Protein AF-A0A6J4TKC5-F1 (afdb_monomer_lite)

Sequence (103 aa):
MGYARVDQVDDRGQFAVRGGLLDLYPATEDRAVRVDLFDDEIESLRWFSTFTQRSLGEAESIEVSPAAELAAEYRELAEIAALEDAENRPDIAELLPVGDFRE

Structure (mmCIF, N/CA/C/O backbone):
data_AF-A0A6J4TKC5-F1
#
_entry.id   AF-A0A6J4TKC5-F1
#
loop_
_atom_site.group_PDB
_atom_site.id
_atom_site.type_symbol
_atom_site.label_atom_id
_atom_site.label_alt_id
_atom_site.label_comp_id
_atom_site.label_asym_id
_atom_site.label_entity_id
_atom_site.label_seq_id
_atom_site.pdbx_PDB_ins_code
_atom_site.Cartn_x
_atom_site.Cartn_y
_atom_site.Cartn_z
_atom_site.occupancy
_atom_site.B_iso_or_equiv
_atom_site.auth_seq_id
_atom_site.auth_comp_id
_atom_site.auth_asym_id
_atom_site.auth_atom_id
_atom_site.pdbx_PDB_model_num
ATOM 1 N N . MET A 1 1 ? 3.544 -2.915 -13.675 1.00 71.75 1 MET A N 1
ATOM 2 C CA . MET A 1 1 ? 4.157 -2.892 -12.320 1.00 71.75 1 MET A CA 1
ATOM 3 C C . MET A 1 1 ? 4.479 -4.267 -11.736 1.00 71.75 1 MET A C 1
ATOM 5 O O . MET A 1 1 ? 5.186 -4.305 -10.740 1.00 71.75 1 MET A O 1
ATOM 9 N N . GLY A 1 2 ? 3.993 -5.385 -12.297 1.00 84.88 2 GLY A N 1
ATOM 10 C CA . GLY A 1 2 ? 4.346 -6.729 -11.806 1.00 84.88 2 GLY A CA 1
ATOM 11 C C . GLY A 1 2 ? 3.625 -7.172 -10.531 1.00 84.88 2 GLY A C 1
ATOM 12 O O . GLY A 1 2 ? 3.889 -8.266 -10.048 1.00 84.88 2 GLY A O 1
ATOM 13 N N . TYR A 1 3 ? 2.724 -6.344 -9.997 1.00 90.88 3 TYR A N 1
ATOM 14 C CA . TYR A 1 3 ? 1.906 -6.708 -8.848 1.00 90.88 3 TYR A CA 1
ATOM 15 C C . TYR A 1 3 ? 0.740 -7.603 -9.269 1.00 90.88 3 TYR A C 1
ATOM 17 O O . TYR A 1 3 ? 0.105 -7.360 -10.296 1.00 90.88 3 TYR A O 1
ATOM 25 N N . ALA A 1 4 ? 0.435 -8.603 -8.449 1.00 92.69 4 ALA A N 1
ATOM 26 C CA . ALA A 1 4 ? -0.700 -9.490 -8.645 1.00 92.69 4 ALA A CA 1
ATOM 27 C C . ALA A 1 4 ? -1.946 -8.941 -7.941 1.00 92.69 4 ALA A C 1
ATOM 29 O O . ALA A 1 4 ? -1.932 -8.704 -6.731 1.00 92.69 4 ALA A O 1
ATOM 30 N N . ARG A 1 5 ? -3.040 -8.778 -8.693 1.00 94.75 5 ARG A N 1
ATOM 31 C CA . ARG A 1 5 ? -4.353 -8.491 -8.113 1.00 94.75 5 ARG A CA 1
ATOM 32 C C . ARG A 1 5 ? -4.908 -9.767 -7.494 1.00 94.75 5 ARG A C 1
ATOM 34 O O . ARG A 1 5 ? -5.028 -10.781 -8.178 1.00 94.75 5 ARG A O 1
ATOM 41 N N . VAL A 1 6 ? -5.258 -9.710 -6.219 1.00 96.38 6 VAL A N 1
ATOM 42 C CA . VAL A 1 6 ? -5.799 -10.839 -5.458 1.00 96.38 6 VAL A CA 1
ATOM 43 C C . VAL A 1 6 ? -7.047 -10.416 -4.697 1.00 96.38 6 VAL A C 1
ATOM 45 O O . VAL A 1 6 ? -7.304 -9.228 -4.497 1.00 96.38 6 VAL A O 1
ATOM 48 N N . ASP A 1 7 ? -7.822 -11.394 -4.235 1.00 95.88 7 ASP A N 1
ATOM 49 C CA . ASP A 1 7 ? -8.984 -11.107 -3.397 1.00 95.88 7 ASP A CA 1
ATOM 50 C C . ASP A 1 7 ? -8.571 -10.618 -2.011 1.00 95.88 7 ASP A C 1
ATOM 52 O O . ASP A 1 7 ? -9.248 -9.762 -1.448 1.00 95.88 7 ASP A O 1
ATOM 56 N N . GLN A 1 8 ? -7.479 -11.153 -1.454 1.00 97.25 8 GLN A N 1
ATOM 57 C CA . GLN A 1 8 ? -6.921 -10.814 -0.147 1.00 97.25 8 GLN A CA 1
ATOM 58 C C . GLN A 1 8 ? -5.398 -10.883 -0.206 1.00 97.25 8 GLN A C 1
ATOM 60 O O . GLN A 1 8 ? -4.856 -11.890 -0.639 1.00 97.25 8 GLN A O 1
ATOM 65 N N . VAL A 1 9 ? -4.732 -9.836 0.275 1.00 98.25 9 VAL A N 1
ATOM 66 C CA . VAL A 1 9 ? -3.270 -9.774 0.324 1.00 98.25 9 VAL A CA 1
ATOM 67 C C . VAL A 1 9 ? -2.739 -10.660 1.448 1.00 98.25 9 VAL A C 1
ATOM 69 O O . VAL A 1 9 ? -3.079 -10.461 2.624 1.00 98.25 9 VAL A O 1
ATOM 72 N N . ASP A 1 10 ? -1.894 -11.616 1.079 1.00 97.12 10 ASP A N 1
ATOM 73 C CA . ASP A 1 10 ? -1.181 -12.518 1.978 1.00 97.12 10 ASP A CA 1
ATOM 74 C C . ASP A 1 10 ? 0.349 -12.459 1.817 1.00 97.12 10 ASP A C 1
ATOM 76 O O . ASP A 1 10 ? 1.053 -12.692 2.805 1.00 97.12 10 ASP A O 1
ATOM 80 N N . ASP A 1 11 ? 0.858 -12.045 0.651 1.00 96.00 11 ASP A N 1
ATOM 81 C CA . ASP A 1 11 ? 2.296 -11.989 0.342 1.00 96.00 11 ASP A CA 1
ATOM 82 C C . ASP A 1 11 ? 2.721 -10.708 -0.408 1.00 96.00 11 ASP A C 1
ATOM 84 O O . ASP A 1 11 ? 1.892 -9.937 -0.896 1.00 96.00 11 ASP A O 1
ATOM 88 N N . ARG A 1 12 ? 4.033 -10.461 -0.477 1.00 96.00 12 ARG A N 1
ATOM 89 C CA . ARG A 1 12 ? 4.654 -9.328 -1.179 1.00 96.00 12 ARG A CA 1
ATOM 90 C C . ARG A 1 12 ? 4.344 -9.354 -2.671 1.00 96.00 12 ARG A C 1
ATOM 92 O O . ARG A 1 12 ? 4.200 -10.409 -3.282 1.00 96.00 12 ARG A O 1
ATOM 99 N N . GLY A 1 13 ? 4.300 -8.172 -3.281 1.00 94.81 13 GLY A N 1
ATOM 100 C CA . GLY A 1 13 ? 3.981 -8.028 -4.701 1.00 94.81 13 GLY A CA 1
ATOM 101 C C . GLY A 1 13 ? 2.498 -8.245 -5.008 1.00 94.81 13 GLY A C 1
ATOM 102 O O . GLY A 1 13 ? 2.135 -8.395 -6.170 1.00 94.81 13 GLY A O 1
ATOM 103 N N . GLN A 1 14 ? 1.629 -8.252 -3.998 1.00 96.38 14 GLN A N 1
ATOM 104 C CA . GLN A 1 14 ? 0.189 -8.387 -4.175 1.00 96.38 14 GLN A CA 1
ATOM 105 C C . GLN A 1 14 ? -0.550 -7.106 -3.808 1.00 96.38 14 GLN A C 1
ATOM 107 O O . GLN A 1 14 ? -0.109 -6.330 -2.955 1.00 96.38 14 GLN A O 1
ATOM 112 N N . PHE A 1 15 ? -1.721 -6.928 -4.412 1.00 97.31 15 PHE A N 1
ATOM 113 C CA . PHE A 1 15 ? -2.675 -5.902 -4.021 1.00 97.31 15 PHE A CA 1
ATOM 114 C C . PHE A 1 15 ? -4.119 -6.397 -4.135 1.00 97.31 15 PHE A C 1
ATOM 116 O O . PHE A 1 15 ? -4.430 -7.270 -4.945 1.00 97.31 15 PHE A O 1
ATOM 123 N N . ALA A 1 16 ? -5.014 -5.813 -3.345 1.00 96.94 16 ALA A N 1
ATOM 124 C CA . ALA A 1 16 ? -6.449 -6.063 -3.396 1.00 96.94 16 ALA A CA 1
ATOM 125 C C . ALA A 1 16 ? -7.213 -4.738 -3.326 1.00 96.94 16 ALA A C 1
ATOM 127 O O . ALA A 1 16 ? -6.869 -3.861 -2.540 1.00 96.94 16 ALA A O 1
ATOM 128 N N . VAL A 1 17 ? -8.278 -4.607 -4.121 1.00 95.75 17 VAL A N 1
ATOM 129 C CA . VAL A 1 17 ? -9.145 -3.416 -4.138 1.00 95.75 17 VAL A CA 1
ATOM 130 C C . VAL A 1 17 ? -10.558 -3.818 -3.746 1.00 95.75 17 VAL A C 1
ATOM 132 O O . VAL A 1 17 ? -11.133 -4.728 -4.347 1.00 95.75 17 VAL A O 1
ATOM 135 N N . ARG A 1 18 ? -11.123 -3.147 -2.740 1.00 93.38 18 ARG A N 1
ATOM 136 C CA . ARG A 1 18 ? -12.450 -3.439 -2.183 1.00 93.38 18 ARG A CA 1
ATOM 137 C C . ARG A 1 18 ? -13.173 -2.136 -1.837 1.00 93.38 18 ARG A C 1
ATOM 139 O O . ARG A 1 18 ? -13.020 -1.602 -0.740 1.00 93.38 18 ARG A O 1
ATOM 146 N N . GLY A 1 19 ? -13.985 -1.634 -2.767 1.00 93.00 19 GLY A N 1
ATOM 147 C 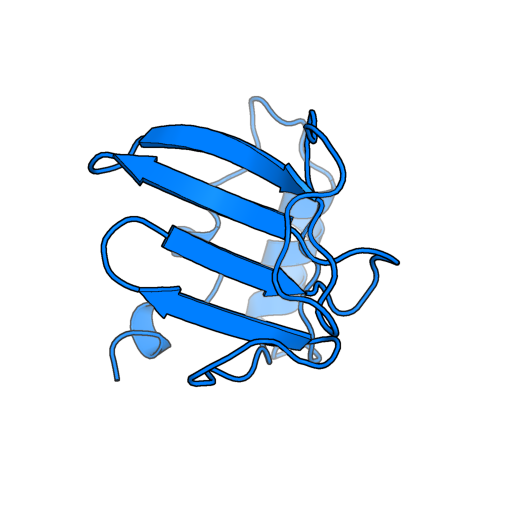CA . GLY A 1 19 ? -14.596 -0.308 -2.622 1.00 93.00 19 GLY A CA 1
ATOM 148 C C . GLY A 1 19 ? -13.511 0.770 -2.578 1.00 93.00 19 GLY A C 1
ATOM 149 O O . GLY A 1 19 ? -12.661 0.789 -3.460 1.00 93.00 19 GLY A O 1
ATOM 150 N N . GLY A 1 20 ? -13.523 1.612 -1.541 1.00 94.62 20 GLY A N 1
ATOM 151 C CA . GLY A 1 20 ? -12.482 2.620 -1.295 1.00 94.62 20 GLY A CA 1
ATOM 152 C C . GLY A 1 20 ? -11.194 2.073 -0.669 1.00 94.62 20 GLY A C 1
ATOM 153 O O . GLY A 1 20 ? -10.249 2.820 -0.486 1.00 94.62 20 GLY A O 1
ATOM 154 N N . LEU A 1 21 ? -11.107 0.783 -0.330 1.00 96.12 21 LEU A N 1
ATOM 155 C CA . LEU A 1 21 ? -9.890 0.233 0.272 1.00 96.12 21 LEU A CA 1
ATOM 156 C C . LEU A 1 21 ? -8.956 -0.357 -0.784 1.00 96.12 21 LEU A C 1
ATOM 158 O O . LEU A 1 21 ? -9.369 -1.220 -1.564 1.00 96.12 21 LEU A O 1
ATOM 162 N N . LEU A 1 22 ? -7.686 0.033 -0.729 1.00 97.31 22 LEU A N 1
ATOM 163 C CA . LEU A 1 22 ? -6.577 -0.617 -1.421 1.00 97.31 22 LEU A CA 1
ATOM 164 C C . LEU A 1 22 ? -5.637 -1.238 -0.382 1.00 97.31 22 LEU A C 1
ATOM 166 O O . LEU A 1 22 ? -4.950 -0.537 0.355 1.00 97.31 22 LEU A O 1
ATOM 170 N N . ASP A 1 23 ? -5.589 -2.564 -0.343 1.00 98.06 23 ASP A N 1
ATOM 171 C CA . ASP A 1 23 ? -4.552 -3.300 0.376 1.00 98.06 23 ASP A CA 1
ATOM 172 C C . ASP A 1 23 ? -3.382 -3.544 -0.570 1.00 98.06 23 ASP A C 1
ATOM 174 O O . ASP A 1 23 ? -3.578 -4.030 -1.682 1.00 98.06 23 ASP A O 1
ATOM 178 N N . LEU A 1 24 ? -2.167 -3.245 -0.129 1.00 97.56 24 LEU A N 1
ATOM 179 C CA . LEU A 1 24 ? -0.950 -3.405 -0.913 1.00 97.56 24 LEU A CA 1
ATOM 180 C C . LEU A 1 24 ? 0.166 -3.947 -0.026 1.00 97.56 24 LEU A C 1
ATOM 182 O O . LEU A 1 24 ? 0.411 -3.428 1.062 1.00 97.56 24 LEU A O 1
ATOM 186 N N . TYR A 1 25 ? 0.885 -4.954 -0.51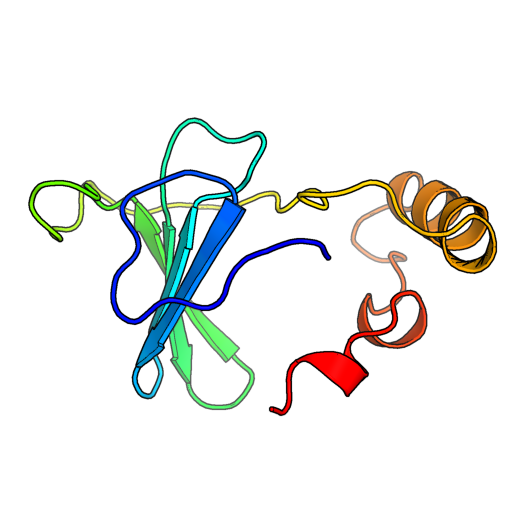0 1.00 97.50 25 TYR A N 1
ATOM 187 C CA . TYR A 1 25 ? 2.136 -5.386 0.102 1.00 97.50 25 TYR A CA 1
ATOM 188 C C . TYR A 1 25 ? 3.277 -5.160 -0.891 1.00 97.50 25 TYR A C 1
ATOM 190 O O . TYR A 1 25 ? 3.427 -5.949 -1.829 1.00 97.50 25 TYR A O 1
ATOM 198 N N . PRO A 1 26 ? 4.065 -4.078 -0.736 1.00 95.50 26 PRO A N 1
ATOM 199 C CA . PRO A 1 26 ? 5.129 -3.777 -1.681 1.00 95.50 26 PRO A CA 1
ATOM 200 C C . PRO A 1 26 ? 6.164 -4.897 -1.757 1.00 95.50 26 PRO A C 1
ATOM 202 O O . PRO A 1 26 ? 6.437 -5.586 -0.775 1.00 95.50 26 PRO A O 1
ATOM 205 N N . ALA A 1 27 ? 6.755 -5.075 -2.935 1.00 92.31 27 ALA A N 1
ATOM 206 C CA . ALA A 1 27 ? 7.762 -6.113 -3.149 1.00 92.31 27 ALA A CA 1
ATOM 207 C C . ALA A 1 27 ? 9.012 -5.916 -2.268 1.00 92.31 27 ALA A C 1
ATOM 209 O O . ALA A 1 27 ? 9.635 -6.887 -1.838 1.00 92.31 27 ALA A O 1
ATOM 210 N N . THR A 1 28 ? 9.357 -4.663 -1.975 1.00 89.44 28 THR A N 1
ATOM 211 C CA . THR A 1 28 ? 10.585 -4.257 -1.277 1.00 89.44 28 THR A CA 1
ATOM 212 C C . THR A 1 28 ? 10.378 -3.927 0.203 1.00 89.44 28 THR A C 1
ATOM 214 O O . THR A 1 28 ? 11.343 -3.957 0.960 1.00 89.44 28 THR A O 1
ATOM 217 N N . GLU A 1 29 ? 9.140 -3.694 0.643 1.00 89.31 29 GLU A N 1
ATOM 218 C CA . GLU A 1 29 ? 8.824 -3.239 2.005 1.00 89.31 29 GLU A CA 1
ATOM 219 C C . GLU A 1 29 ? 8.482 -4.381 2.959 1.00 89.31 29 GLU A C 1
ATOM 221 O O . GLU A 1 29 ? 7.921 -5.396 2.559 1.00 89.31 29 GLU A O 1
ATOM 226 N N . ASP A 1 30 ? 8.751 -4.201 4.253 1.00 90.38 30 ASP A N 1
ATOM 227 C CA . ASP A 1 30 ? 8.526 -5.233 5.278 1.00 90.38 30 ASP A CA 1
ATOM 228 C C . ASP A 1 30 ? 7.089 -5.347 5.786 1.00 90.38 30 ASP A C 1
ATOM 230 O O . ASP A 1 30 ? 6.764 -6.253 6.561 1.00 90.38 30 ASP A O 1
ATOM 234 N N . ARG A 1 31 ? 6.222 -4.415 5.391 1.00 94.38 31 ARG A N 1
ATOM 235 C CA . ARG A 1 31 ? 4.856 -4.319 5.901 1.00 94.38 31 ARG A CA 1
ATOM 236 C C . ARG A 1 31 ? 3.873 -4.062 4.775 1.00 94.38 31 ARG A C 1
ATOM 238 O O . ARG A 1 31 ? 4.137 -3.281 3.868 1.00 94.38 31 ARG A O 1
ATOM 245 N N . ALA A 1 32 ? 2.707 -4.685 4.898 1.00 97.69 32 ALA A N 1
ATOM 246 C CA . ALA A 1 32 ? 1.565 -4.378 4.059 1.00 97.69 32 ALA A CA 1
ATOM 247 C C . ALA A 1 32 ? 0.840 -3.134 4.588 1.00 97.69 32 ALA A C 1
ATOM 249 O O . ALA A 1 32 ? 0.718 -2.928 5.804 1.00 97.69 32 ALA A O 1
ATOM 250 N N . VAL A 1 33 ? 0.344 -2.322 3.664 1.00 98.25 33 VAL A N 1
ATOM 251 C CA . VAL A 1 33 ? -0.390 -1.089 3.928 1.00 98.25 33 VAL A CA 1
ATOM 252 C C . VAL A 1 33 ? -1.818 -1.220 3.409 1.00 98.25 33 VAL A C 1
ATOM 254 O O . VAL A 1 33 ? -2.064 -1.805 2.356 1.00 98.25 33 VAL A O 1
ATOM 257 N N . ARG A 1 34 ? -2.765 -0.678 4.168 1.00 98.12 34 ARG A N 1
ATOM 258 C CA . ARG A 1 34 ? -4.131 -0.414 3.734 1.00 98.12 34 ARG A CA 1
ATOM 259 C C . ARG A 1 34 ? -4.263 1.082 3.501 1.00 98.12 34 ARG A C 1
ATOM 261 O O . ARG A 1 34 ? -4.024 1.870 4.417 1.00 98.12 34 ARG A O 1
ATOM 268 N N . VAL A 1 35 ? -4.651 1.430 2.289 1.00 97.88 35 VAL A N 1
ATOM 269 C CA . VAL A 1 35 ? -4.982 2.774 1.836 1.00 97.88 35 VAL A CA 1
ATOM 270 C C . VAL A 1 35 ? -6.501 2.890 1.850 1.00 97.88 35 VAL A C 1
ATOM 272 O O . VAL A 1 35 ? -7.188 2.051 1.266 1.00 97.88 35 VAL A O 1
ATOM 275 N N . ASP A 1 36 ? -7.019 3.892 2.546 1.00 97.44 36 ASP A N 1
ATOM 276 C CA . ASP A 1 36 ? -8.427 4.280 2.484 1.00 97.44 36 ASP A CA 1
ATOM 277 C C . ASP A 1 36 ? -8.557 5.441 1.499 1.00 97.44 36 ASP A C 1
ATOM 279 O O . ASP A 1 36 ? -7.895 6.465 1.674 1.00 97.44 36 ASP A O 1
ATOM 283 N N . LEU A 1 37 ? -9.337 5.242 0.442 1.00 96.19 37 LEU A N 1
ATOM 284 C CA . LEU A 1 37 ? -9.530 6.171 -0.664 1.00 96.19 37 LEU A CA 1
ATOM 285 C C . LEU A 1 37 ? -10.950 6.727 -0.633 1.00 96.19 37 LEU A C 1
ATOM 287 O O . LEU A 1 37 ? -11.928 5.975 -0.525 1.00 96.19 37 LEU A O 1
ATOM 291 N N . PHE A 1 38 ? -11.055 8.035 -0.829 1.00 94.00 38 PHE A N 1
ATOM 292 C CA . PHE A 1 38 ? -12.310 8.720 -1.085 1.00 94.00 38 PHE A CA 1
ATOM 293 C C . PHE A 1 38 ? -12.193 9.503 -2.390 1.00 94.00 38 PHE A C 1
ATOM 295 O O . PHE A 1 38 ? -11.489 10.502 -2.466 1.00 94.00 38 PHE A O 1
ATOM 302 N N . ASP A 1 39 ? -12.886 9.017 -3.420 1.00 90.56 39 ASP A N 1
ATOM 303 C CA . ASP A 1 39 ? -12.754 9.511 -4.795 1.00 90.56 39 ASP A CA 1
ATOM 304 C C . ASP A 1 39 ? -11.299 9.404 -5.300 1.00 90.56 39 ASP A C 1
ATOM 306 O O . ASP A 1 39 ? -10.805 8.286 -5.482 1.00 90.56 39 ASP A O 1
ATOM 310 N N . ASP A 1 40 ? -10.610 10.526 -5.487 1.00 87.75 40 ASP A N 1
ATOM 311 C CA . ASP A 1 40 ? -9.211 10.635 -5.903 1.00 87.75 40 ASP A CA 1
ATOM 312 C C . ASP A 1 40 ? -8.250 10.998 -4.755 1.00 87.75 40 ASP A C 1
ATOM 314 O O . ASP A 1 40 ? -7.050 11.167 -4.982 1.00 87.75 40 ASP A O 1
ATOM 318 N N . GLU A 1 41 ? -8.742 11.054 -3.515 1.00 91.94 41 GLU A N 1
ATOM 319 C CA . GLU A 1 41 ? -7.956 11.412 -2.335 1.00 91.94 41 GLU A CA 1
ATOM 320 C C . GLU A 1 41 ? -7.645 10.199 -1.442 1.00 91.94 41 GLU A C 1
ATOM 322 O O . GLU A 1 41 ? -8.447 9.275 -1.273 1.00 91.94 41 GLU A O 1
ATOM 327 N N . ILE A 1 42 ? -6.452 10.210 -0.833 1.00 95.56 42 ILE A N 1
ATOM 328 C CA . ILE A 1 42 ? -6.070 9.266 0.224 1.00 95.56 42 ILE A CA 1
ATOM 329 C C . ILE A 1 42 ? -6.516 9.843 1.569 1.00 95.56 42 ILE A C 1
ATOM 331 O O . ILE A 1 42 ? -5.930 10.801 2.066 1.00 95.56 42 ILE A O 1
ATOM 335 N N . GLU A 1 43 ? -7.498 9.202 2.195 1.00 96.38 43 GLU A N 1
ATOM 336 C CA . GLU A 1 43 ? -8.018 9.576 3.514 1.00 96.38 43 GLU A CA 1
ATOM 337 C C . GLU A 1 43 ? -7.122 9.071 4.650 1.00 96.38 43 GLU A C 1
ATOM 339 O O . GLU A 1 43 ? -6.905 9.754 5.651 1.00 96.38 43 GLU A O 1
ATOM 344 N N . SER A 1 44 ? -6.607 7.841 4.540 1.00 96.94 44 SER A N 1
ATOM 345 C CA . SER A 1 44 ? -5.692 7.302 5.551 1.00 96.94 44 SER A CA 1
ATOM 346 C C . SER A 1 44 ? -4.797 6.184 5.033 1.00 96.94 44 SER A C 1
ATOM 348 O O . SER A 1 44 ? -5.176 5.410 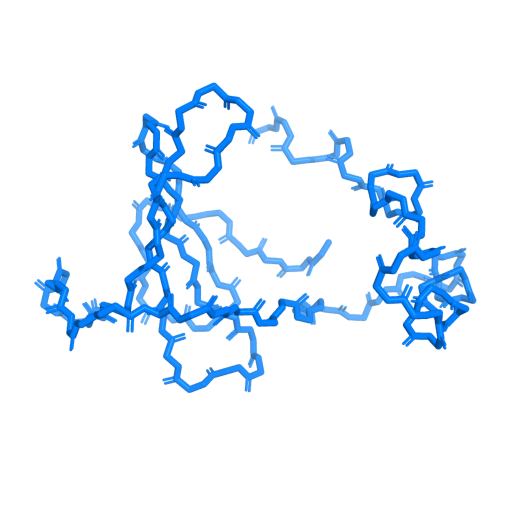4.156 1.00 96.94 44 SER A O 1
ATOM 350 N N . LEU A 1 45 ? -3.620 6.059 5.650 1.00 98.00 45 LEU A N 1
ATOM 351 C CA . LEU A 1 45 ? -2.688 4.954 5.452 1.00 98.00 45 LEU A CA 1
ATOM 352 C C . LEU A 1 45 ? -2.488 4.215 6.774 1.00 98.00 45 LEU A C 1
ATOM 354 O O . LEU A 1 45 ? -2.235 4.822 7.818 1.00 98.00 45 LEU A O 1
ATOM 358 N N . ARG A 1 46 ? -2.604 2.887 6.752 1.00 98.12 46 ARG A N 1
ATOM 359 C CA . ARG A 1 46 ? -2.429 2.060 7.952 1.00 98.12 46 ARG A CA 1
ATOM 360 C C . ARG A 1 46 ? -1.627 0.816 7.643 1.00 98.12 46 ARG A C 1
ATOM 362 O O . ARG A 1 46 ? -1.945 0.086 6.709 1.00 98.12 46 ARG A O 1
ATOM 369 N N . TRP A 1 47 ? -0.653 0.509 8.486 1.00 97.94 47 TRP A N 1
ATOM 370 C CA . TRP A 1 47 ? -0.035 -0.811 8.473 1.00 97.94 47 TRP A CA 1
ATOM 371 C C . TRP A 1 47 ? -1.074 -1.855 8.865 1.00 97.94 47 TRP A C 1
ATOM 373 O O . TRP A 1 47 ? -1.876 -1.616 9.771 1.00 97.94 47 TRP A O 1
ATOM 383 N N . PHE A 1 48 ? -1.056 -3.031 8.243 1.00 98.06 48 PHE A N 1
ATOM 384 C CA . PHE A 1 48 ? -1.918 -4.132 8.663 1.00 98.06 48 PHE A CA 1
ATOM 385 C C . PHE A 1 48 ? -1.193 -5.477 8.627 1.00 98.06 48 PHE A C 1
ATOM 387 O O . PHE A 1 48 ? -0.200 -5.676 7.933 1.00 98.06 48 PHE A O 1
ATOM 394 N N . SER A 1 49 ? -1.684 -6.416 9.430 1.00 97.50 49 SER A N 1
ATOM 395 C CA . SER A 1 49 ? -1.192 -7.790 9.441 1.00 97.50 49 SER A CA 1
ATOM 396 C C . SER A 1 49 ? -1.872 -8.583 8.330 1.00 97.50 49 SER A C 1
ATOM 398 O O . SER A 1 49 ? -3.085 -8.771 8.383 1.00 97.50 49 SER A O 1
ATOM 400 N N . THR A 1 50 ? -1.107 -9.127 7.384 1.00 96.88 50 THR A N 1
ATOM 401 C CA . THR A 1 50 ? -1.644 -10.007 6.328 1.00 96.88 50 THR A CA 1
ATOM 402 C C . THR A 1 50 ? -2.211 -11.321 6.882 1.00 96.88 50 THR A C 1
ATOM 404 O O . THR A 1 50 ? -3.129 -11.904 6.315 1.00 96.88 50 THR A O 1
ATOM 407 N N . PHE A 1 51 ? -1.753 -11.758 8.058 1.00 96.00 51 PHE A N 1
ATOM 408 C CA . PHE A 1 51 ? -2.295 -12.943 8.726 1.00 96.00 51 PHE A CA 1
ATOM 409 C C . PHE A 1 51 ? -3.651 -12.686 9.401 1.00 96.00 51 PHE A C 1
ATOM 411 O O . PHE A 1 51 ? -4.594 -13.452 9.226 1.00 96.00 51 PHE A O 1
ATOM 418 N N . THR A 1 52 ? -3.767 -11.612 10.190 1.00 96.88 52 THR A N 1
ATOM 419 C CA . THR A 1 52 ? -4.995 -11.336 10.969 1.00 96.88 52 THR A CA 1
ATOM 420 C C . THR A 1 52 ? -5.962 -10.374 10.287 1.00 96.88 52 THR A C 1
ATOM 422 O O . THR A 1 52 ? -7.093 -10.231 10.748 1.00 96.88 52 THR A O 1
ATOM 425 N N . GLN A 1 53 ? -5.522 -9.703 9.221 1.00 96.25 53 GLN A N 1
ATOM 426 C CA . GLN A 1 53 ? -6.258 -8.676 8.479 1.00 96.25 53 GLN A CA 1
ATOM 427 C C . GLN A 1 53 ? -6.675 -7.472 9.345 1.00 96.25 53 GLN A C 1
ATOM 429 O O . GLN A 1 53 ? -7.668 -6.795 9.074 1.00 96.25 53 GLN A O 1
ATOM 434 N N . ARG A 1 54 ? -5.912 -7.200 10.412 1.00 96.81 54 ARG A N 1
ATOM 435 C CA . ARG A 1 54 ? -6.145 -6.099 11.357 1.00 96.81 54 ARG A CA 1
ATOM 436 C C . ARG A 1 54 ? -5.083 -5.017 11.225 1.00 96.81 54 ARG A C 1
ATOM 438 O O . ARG A 1 54 ? -3.921 -5.325 10.962 1.00 96.81 54 ARG A O 1
ATOM 445 N N . SER A 1 55 ? -5.495 -3.774 11.470 1.00 97.19 55 SER A N 1
ATOM 446 C CA . SER A 1 55 ? -4.590 -2.625 11.547 1.00 97.19 55 SER A CA 1
ATOM 447 C C . SER A 1 55 ? -3.557 -2.806 12.664 1.00 97.19 55 SER A C 1
ATOM 449 O O . SER A 1 55 ? -3.871 -3.320 13.740 1.00 97.19 55 SER A O 1
ATOM 451 N N . LEU A 1 56 ? -2.331 -2.375 12.385 1.00 96.81 56 LEU A N 1
ATOM 452 C CA . LEU A 1 56 ? -1.177 -2.360 13.280 1.00 96.81 56 LEU A CA 1
ATOM 453 C C . LEU A 1 56 ? -0.761 -0.932 13.670 1.00 96.81 56 LEU A C 1
ATOM 455 O O . LEU A 1 56 ? 0.164 -0.770 14.462 1.00 96.81 56 LEU A O 1
ATOM 459 N N . GLY A 1 57 ? -1.427 0.089 13.129 1.00 96.56 57 GLY A N 1
ATOM 460 C CA . GLY A 1 57 ? -1.115 1.497 13.368 1.00 96.56 57 GLY A CA 1
ATOM 461 C C . GLY A 1 57 ? -1.151 2.326 12.088 1.00 96.56 57 GLY A C 1
ATOM 462 O O . GLY A 1 57 ? -1.357 1.796 10.997 1.00 96.56 57 GLY A O 1
ATOM 463 N N . GLU A 1 58 ? -0.966 3.631 12.239 1.00 97.31 58 GLU A N 1
ATOM 464 C CA . GLU A 1 58 ? -0.914 4.579 11.125 1.00 97.31 58 GLU A CA 1
ATOM 465 C C . GLU A 1 58 ? 0.431 4.494 10.393 1.00 97.31 58 GLU A C 1
ATOM 467 O O . GLU A 1 58 ? 1.458 4.134 10.978 1.00 97.31 58 GLU A O 1
ATOM 472 N N . ALA A 1 59 ? 0.404 4.794 9.099 1.00 96.50 59 ALA A N 1
ATOM 473 C CA . ALA A 1 59 ? 1.582 4.953 8.261 1.00 96.50 59 ALA A CA 1
ATOM 474 C C . ALA A 1 59 ? 1.631 6.402 7.765 1.00 96.50 59 ALA A C 1
ATOM 476 O O . ALA A 1 59 ? 0.612 6.940 7.347 1.00 96.50 59 ALA A O 1
ATOM 477 N N . GLU A 1 60 ? 2.799 7.037 7.821 1.00 93.94 60 GLU A N 1
ATOM 478 C CA . GLU A 1 60 ? 2.964 8.413 7.326 1.00 93.94 60 GLU A CA 1
ATOM 479 C C . GLU A 1 60 ? 3.149 8.441 5.806 1.00 93.94 60 GLU A C 1
ATOM 481 O O . GLU A 1 60 ? 2.654 9.332 5.124 1.00 93.94 60 GLU A O 1
ATOM 486 N N . SER A 1 61 ? 3.844 7.440 5.270 1.00 92.12 61 SER A N 1
ATOM 487 C CA . SER A 1 61 ? 4.078 7.271 3.843 1.00 92.12 61 SER A CA 1
ATOM 488 C C . SER A 1 61 ? 4.349 5.803 3.516 1.00 92.12 61 SER A C 1
ATOM 490 O O . SER A 1 61 ? 4.603 4.979 4.401 1.00 92.12 61 SER A O 1
ATOM 492 N N . ILE A 1 62 ? 4.275 5.479 2.227 1.00 91.62 62 ILE A N 1
ATOM 493 C CA . ILE A 1 62 ? 4.693 4.194 1.680 1.00 91.62 62 ILE A CA 1
ATOM 494 C C . ILE A 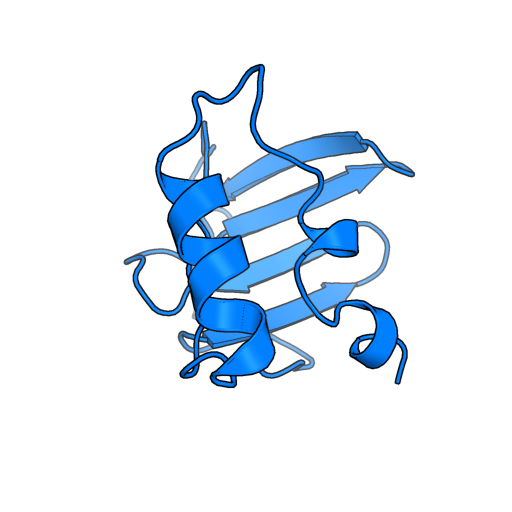1 62 ? 5.418 4.430 0.360 1.00 91.62 62 ILE A C 1
ATOM 496 O O . ILE A 1 62 ? 4.974 5.236 -0.458 1.00 91.62 62 ILE A O 1
ATOM 500 N N . GLU A 1 63 ? 6.516 3.714 0.145 1.00 89.19 63 GLU A N 1
ATOM 501 C CA . GLU A 1 63 ? 7.177 3.652 -1.151 1.00 89.19 63 GLU A CA 1
ATOM 502 C C . GLU A 1 63 ? 6.784 2.355 -1.865 1.00 89.19 63 GLU A C 1
ATOM 504 O O . GLU A 1 63 ? 6.778 1.270 -1.281 1.00 89.19 63 GLU A O 1
ATOM 509 N N . VAL A 1 64 ? 6.416 2.469 -3.142 1.00 89.56 64 VAL A N 1
ATOM 510 C CA . VAL A 1 64 ? 5.969 1.333 -3.951 1.00 89.56 64 VAL A CA 1
ATOM 511 C C . VAL A 1 64 ? 6.875 1.202 -5.159 1.00 89.56 64 VAL A C 1
ATOM 513 O O . VAL A 1 64 ? 6.653 1.809 -6.206 1.00 89.56 64 VAL A O 1
ATOM 516 N N . SER A 1 65 ? 7.901 0.370 -5.025 1.00 86.00 65 SER A N 1
ATOM 517 C CA . SER A 1 65 ? 8.747 0.006 -6.157 1.00 86.00 65 SER A CA 1
ATOM 518 C C . SER A 1 65 ? 8.032 -1.010 -7.066 1.00 86.00 65 SER A C 1
ATOM 520 O O . SER A 1 65 ? 7.195 -1.785 -6.584 1.00 86.00 65 SER A O 1
ATOM 522 N N . PRO A 1 66 ? 8.352 -1.063 -8.372 1.00 86.06 66 PRO A N 1
ATOM 523 C CA . PRO A 1 66 ? 7.880 -2.127 -9.257 1.00 86.06 66 PRO A CA 1
ATOM 524 C C . PRO A 1 66 ? 8.219 -3.523 -8.704 1.00 86.06 66 PRO A C 1
ATOM 526 O O . PRO A 1 66 ? 9.326 -3.755 -8.228 1.00 86.06 66 PRO A O 1
ATOM 529 N N . ALA A 1 67 ? 7.281 -4.467 -8.804 1.00 87.06 67 ALA A N 1
ATOM 530 C CA . ALA A 1 67 ? 7.471 -5.859 -8.378 1.00 87.06 67 ALA A CA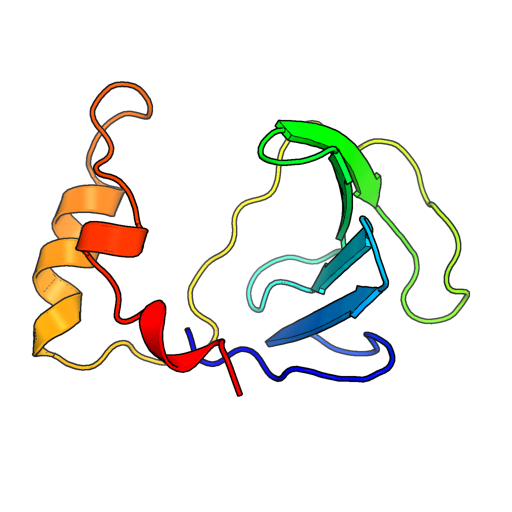 1
ATOM 531 C C . ALA A 1 67 ? 8.080 -6.756 -9.475 1.00 87.06 67 ALA A C 1
ATOM 533 O O . ALA A 1 67 ? 8.369 -7.927 -9.241 1.00 87.06 67 ALA A O 1
ATOM 534 N N . ALA A 1 68 ? 8.275 -6.215 -10.678 1.00 85.00 68 ALA A N 1
ATOM 535 C CA . ALA A 1 68 ? 8.937 -6.878 -11.793 1.00 85.00 68 ALA A CA 1
ATOM 536 C C . ALA A 1 68 ? 9.797 -5.872 -12.562 1.00 85.00 68 ALA A C 1
ATOM 538 O O . ALA A 1 68 ? 9.560 -4.663 -12.487 1.00 85.00 68 ALA A O 1
ATOM 539 N N . GLU A 1 69 ? 10.766 -6.377 -13.330 1.00 82.44 69 GLU A N 1
ATOM 540 C CA . GLU A 1 69 ? 11.546 -5.531 -14.229 1.00 82.44 69 GLU A CA 1
ATOM 541 C C . GLU A 1 69 ? 10.631 -4.773 -15.193 1.00 82.44 69 GLU A C 1
ATOM 543 O O . GLU A 1 69 ? 9.779 -5.354 -15.870 1.00 82.44 69 GLU A O 1
ATOM 548 N N . LEU A 1 70 ? 10.841 -3.460 -15.275 1.00 80.06 70 LEU A N 1
ATOM 549 C CA . LEU A 1 70 ? 10.216 -2.641 -16.302 1.00 80.06 70 LEU A CA 1
ATOM 550 C C . LEU A 1 70 ? 10.789 -3.018 -17.668 1.00 80.06 70 LEU A C 1
ATOM 552 O O . LEU A 1 70 ? 11.999 -3.249 -17.797 1.00 80.06 70 LEU A O 1
ATOM 556 N N . ALA A 1 71 ? 9.930 -3.035 -18.688 1.00 83.00 71 ALA A N 1
ATOM 557 C CA . ALA A 1 71 ? 10.380 -3.139 -20.068 1.00 83.00 71 ALA A CA 1
ATOM 558 C C . ALA A 1 71 ? 11.357 -1.992 -20.380 1.00 83.00 71 ALA A C 1
ATOM 560 O O . ALA A 1 71 ? 11.247 -0.904 -19.812 1.00 83.00 71 ALA A O 1
ATOM 561 N N . ALA A 1 72 ? 12.320 -2.242 -21.271 1.00 83.44 72 ALA A N 1
ATOM 562 C CA . ALA A 1 72 ? 13.399 -1.294 -21.558 1.00 83.44 72 ALA A CA 1
ATOM 563 C C . ALA A 1 72 ? 12.881 0.101 -21.956 1.00 83.44 72 ALA A C 1
ATOM 565 O O . ALA A 1 72 ? 13.466 1.100 -21.557 1.00 83.44 72 ALA A O 1
ATOM 566 N N . GLU A 1 73 ? 11.752 0.162 -22.665 1.00 83.62 73 GLU A N 1
ATOM 567 C CA . GLU A 1 73 ? 11.086 1.402 -23.088 1.00 83.62 73 GLU A CA 1
ATOM 568 C C . GLU A 1 73 ? 10.592 2.293 -21.937 1.00 83.62 73 GLU A C 1
ATOM 570 O O . GLU A 1 73 ? 10.568 3.510 -22.087 1.00 83.62 73 GLU A O 1
ATOM 575 N N . TYR A 1 74 ? 10.253 1.718 -20.779 1.00 81.81 74 TYR A N 1
ATOM 576 C CA . TYR A 1 74 ? 9.789 2.469 -19.604 1.00 81.81 74 TYR A CA 1
ATOM 577 C C . TYR A 1 74 ? 10.904 2.729 -18.586 1.00 81.81 74 TYR A C 1
ATOM 579 O O . TYR A 1 74 ? 10.715 3.475 -17.628 1.00 81.81 74 TYR A O 1
ATOM 587 N N . ARG A 1 75 ? 12.067 2.092 -18.762 1.00 81.06 75 ARG A N 1
ATOM 588 C CA . ARG A 1 75 ? 13.150 2.086 -17.774 1.00 81.06 75 ARG A CA 1
ATOM 589 C C . ARG A 1 75 ? 13.834 3.444 -17.652 1.00 81.06 75 ARG A C 1
ATOM 591 O O . ARG A 1 75 ? 13.956 3.947 -16.546 1.00 81.06 75 ARG A O 1
ATOM 598 N N . GLU A 1 76 ? 14.210 4.046 -18.778 1.00 83.00 76 GLU A N 1
ATOM 599 C CA . GLU A 1 76 ? 14.881 5.356 -18.804 1.00 83.00 76 GLU A CA 1
ATOM 600 C C . GLU A 1 76 ? 13.993 6.456 -18.201 1.00 83.00 76 GLU A C 1
ATOM 602 O O . GLU A 1 76 ? 14.438 7.241 -17.368 1.00 83.00 76 GLU A O 1
ATOM 607 N N . LEU A 1 77 ? 12.705 6.463 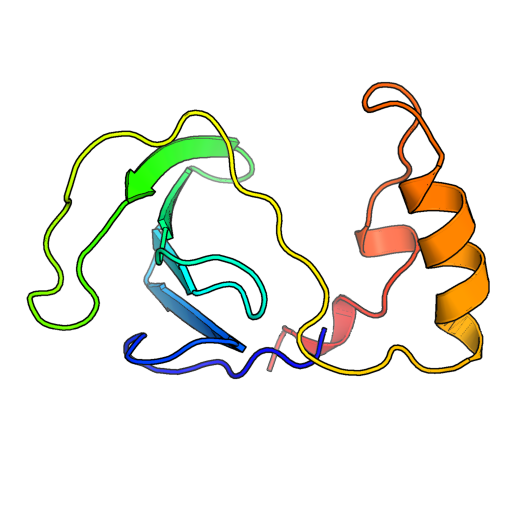-18.554 1.00 80.38 77 LEU A N 1
ATOM 608 C CA . LEU A 1 77 ? 11.728 7.410 -18.013 1.00 80.38 77 LEU A CA 1
ATOM 609 C C . LEU A 1 77 ? 11.521 7.235 -16.503 1.00 80.38 77 LEU A C 1
ATOM 611 O O . LEU A 1 77 ? 11.483 8.221 -15.768 1.00 80.38 77 LEU A O 1
ATOM 615 N N . ALA A 1 78 ? 11.420 5.990 -16.033 1.00 80.00 78 ALA A N 1
ATOM 616 C CA . ALA A 1 78 ? 11.298 5.697 -14.610 1.00 80.00 78 ALA A CA 1
ATOM 617 C C . ALA A 1 78 ? 12.558 6.095 -13.821 1.00 80.00 78 ALA A C 1
ATOM 619 O O . ALA A 1 78 ? 12.440 6.599 -12.707 1.00 80.00 78 ALA A O 1
ATOM 620 N N . GLU A 1 79 ? 13.751 5.907 -14.394 1.00 81.62 79 GLU A N 1
ATOM 621 C CA . GLU A 1 79 ? 15.018 6.330 -13.787 1.00 81.62 79 GLU A CA 1
ATOM 622 C C . GLU A 1 79 ? 15.092 7.851 -13.638 1.00 81.62 79 GLU A C 1
ATOM 624 O O . GLU A 1 79 ? 15.421 8.339 -12.560 1.00 81.62 79 GLU A O 1
ATOM 629 N N . ILE A 1 80 ? 14.727 8.602 -14.680 1.00 80.19 80 ILE A N 1
ATOM 630 C CA . ILE A 1 80 ? 14.674 10.068 -14.618 1.00 80.19 80 ILE A CA 1
ATOM 631 C C . ILE A 1 80 ? 13.692 10.513 -13.527 1.00 80.19 80 ILE A C 1
ATOM 633 O O . ILE A 1 80 ? 14.052 11.304 -12.662 1.00 80.19 80 ILE A O 1
ATOM 637 N N . ALA A 1 81 ? 12.485 9.946 -13.500 1.00 81.50 81 ALA A N 1
ATOM 638 C CA . ALA A 1 81 ? 11.463 10.296 -12.514 1.00 81.50 81 ALA A CA 1
ATOM 639 C C . ALA A 1 81 ? 11.859 9.975 -11.062 1.00 81.50 81 ALA A C 1
ATOM 641 O O . ALA A 1 81 ? 11.457 10.683 -10.136 1.00 81.50 81 ALA A O 1
ATOM 642 N N . ALA A 1 82 ? 12.644 8.915 -10.853 1.00 79.44 82 ALA A N 1
ATOM 643 C CA . ALA A 1 82 ? 13.154 8.541 -9.537 1.00 79.44 82 ALA A CA 1
ATOM 644 C C . ALA A 1 82 ? 14.212 9.526 -9.007 1.00 79.44 82 ALA A C 1
ATOM 646 O O . ALA A 1 82 ? 14.397 9.620 -7.794 1.00 79.44 82 ALA A O 1
ATOM 647 N N . LEU A 1 83 ? 14.893 10.252 -9.899 1.00 83.38 83 LEU A N 1
ATOM 648 C CA . LEU A 1 83 ? 15.900 11.259 -9.554 1.00 83.38 83 LEU A CA 1
ATOM 649 C C . LEU A 1 83 ? 15.304 12.654 -9.313 1.00 83.38 83 LEU A C 1
ATOM 651 O O . LEU A 1 83 ? 15.978 13.495 -8.721 1.00 83.38 83 LEU A O 1
ATOM 655 N N . GLU A 1 84 ? 14.068 12.897 -9.752 1.00 85.19 84 GLU A N 1
ATOM 656 C CA . GLU A 1 84 ? 13.346 14.150 -9.519 1.00 85.19 84 GLU A CA 1
ATOM 657 C C . GLU A 1 84 ? 12.825 14.255 -8.074 1.00 85.19 84 GLU A C 1
ATOM 659 O O . GLU A 1 84 ? 12.383 13.270 -7.459 1.00 85.19 84 GLU A O 1
ATOM 664 N N . ASP A 1 85 ? 12.829 15.483 -7.551 1.00 82.88 85 ASP A N 1
ATOM 665 C CA . ASP A 1 85 ? 12.234 15.823 -6.256 1.00 82.88 85 ASP A CA 1
ATOM 666 C C . ASP A 1 85 ? 10.705 15.676 -6.290 1.00 82.88 85 ASP A C 1
ATOM 668 O O . ASP A 1 85 ? 10.073 15.769 -7.342 1.00 82.88 85 ASP A O 1
ATOM 672 N N . ALA A 1 86 ? 10.083 15.492 -5.120 1.00 74.69 86 ALA A N 1
ATOM 673 C CA . ALA A 1 86 ? 8.644 15.227 -5.007 1.00 74.69 86 ALA A CA 1
ATOM 674 C C . ALA A 1 86 ? 7.752 16.287 -5.688 1.00 74.69 86 ALA A C 1
ATOM 676 O O . ALA A 1 86 ? 6.687 15.943 -6.189 1.00 74.69 86 ALA A O 1
ATOM 677 N N . GLU A 1 87 ? 8.189 17.549 -5.735 1.00 81.50 87 GLU A N 1
ATOM 678 C CA . GLU A 1 87 ? 7.455 18.653 -6.375 1.00 81.50 87 GLU A CA 1
ATOM 679 C C . GLU A 1 87 ? 7.511 18.616 -7.913 1.00 81.50 87 GLU A C 1
ATOM 681 O O . GLU A 1 87 ? 6.619 19.152 -8.565 1.00 81.50 87 GLU A O 1
ATOM 686 N N . ASN A 1 88 ? 8.540 17.987 -8.490 1.00 82.81 88 ASN A N 1
ATOM 687 C CA . ASN A 1 88 ? 8.773 17.925 -9.938 1.00 82.81 88 ASN A CA 1
ATOM 688 C C . ASN A 1 88 ? 8.610 16.513 -10.508 1.00 82.81 88 ASN A C 1
ATOM 690 O O . ASN A 1 88 ? 8.786 16.309 -11.711 1.00 82.81 88 ASN A O 1
ATOM 694 N N . ARG A 1 89 ? 8.287 15.531 -9.661 1.00 81.69 89 ARG A N 1
ATOM 695 C CA . ARG A 1 89 ? 8.108 14.154 -10.096 1.00 81.69 89 ARG A CA 1
ATOM 696 C C . ARG A 1 89 ? 6.895 14.076 -11.037 1.00 81.69 89 ARG A C 1
ATOM 698 O O . ARG A 1 89 ? 5.794 14.433 -10.620 1.00 81.69 89 ARG A O 1
ATOM 705 N N . PRO A 1 90 ? 7.077 13.623 -12.288 1.00 80.38 90 PRO A N 1
ATOM 706 C CA . PRO A 1 90 ? 5.978 13.463 -13.241 1.00 80.38 90 PRO A CA 1
ATOM 707 C C . PRO A 1 90 ? 4.938 12.451 -12.747 1.00 80.38 90 PRO A C 1
ATOM 709 O O . PRO A 1 90 ? 5.255 11.548 -11.965 1.00 80.38 90 PRO A O 1
ATOM 712 N N . ASP A 1 91 ? 3.705 12.578 -13.243 1.00 80.75 91 ASP A N 1
ATOM 713 C CA . ASP A 1 91 ? 2.645 11.618 -12.946 1.00 80.75 91 ASP A CA 1
ATOM 714 C C . ASP A 1 91 ? 3.056 10.228 -13.450 1.00 80.75 91 ASP A C 1
ATOM 716 O O . ASP A 1 91 ? 3.401 10.021 -14.617 1.00 80.75 91 ASP A O 1
ATOM 720 N N . ILE A 1 92 ? 3.016 9.246 -12.550 1.00 78.38 92 ILE A N 1
ATOM 721 C CA . ILE A 1 92 ? 3.397 7.870 -12.853 1.00 78.38 92 ILE A CA 1
ATOM 722 C C . ILE A 1 92 ? 2.528 7.268 -13.966 1.00 78.38 92 ILE A C 1
ATOM 724 O O . ILE A 1 92 ? 2.995 6.392 -14.697 1.00 78.38 92 ILE A O 1
ATOM 728 N N . ALA A 1 93 ? 1.290 7.747 -14.120 1.00 77.75 93 ALA A N 1
ATOM 729 C CA . ALA A 1 93 ? 0.375 7.320 -15.166 1.00 77.75 93 ALA A CA 1
ATOM 730 C C . ALA A 1 93 ? 0.816 7.750 -16.572 1.00 77.75 93 ALA A C 1
ATOM 732 O O . ALA A 1 93 ? 0.440 7.105 -17.551 1.00 77.75 93 ALA A O 1
ATOM 733 N N . GLU A 1 94 ? 1.620 8.809 -16.680 1.00 77.19 94 GLU A N 1
ATOM 734 C CA . GLU A 1 94 ? 2.200 9.264 -17.947 1.00 77.19 94 GLU A CA 1
ATOM 735 C C . GLU A 1 94 ? 3.453 8.466 -18.326 1.00 77.19 94 GLU A C 1
ATOM 737 O O . GLU A 1 94 ? 3.794 8.358 -19.504 1.00 77.19 94 GLU A O 1
ATOM 742 N N . LEU A 1 95 ? 4.141 7.898 -17.333 1.00 75.81 95 LEU A N 1
ATOM 743 C CA . LEU A 1 95 ? 5.431 7.235 -17.519 1.00 75.81 95 LEU A CA 1
ATOM 744 C C . LEU A 1 95 ? 5.335 5.724 -17.654 1.00 75.81 95 LEU A C 1
ATOM 746 O O . LEU A 1 95 ? 6.137 5.108 -18.357 1.00 75.81 95 LEU A O 1
ATOM 750 N N . LEU A 1 96 ? 4.402 5.115 -16.929 1.00 75.31 96 LEU A N 1
ATOM 751 C CA . LEU A 1 96 ? 4.249 3.673 -16.863 1.00 75.31 96 LEU A CA 1
ATOM 752 C C . LEU A 1 96 ? 2.944 3.252 -17.537 1.00 75.31 96 LEU A C 1
ATOM 754 O O . LEU A 1 96 ? 1.967 4.001 -17.513 1.00 75.31 96 LEU A O 1
ATOM 758 N N . PRO A 1 97 ? 2.882 2.035 -18.106 1.00 70.50 97 PRO A N 1
ATOM 759 C CA . PRO A 1 97 ? 1.670 1.507 -18.721 1.00 70.50 97 PRO A CA 1
ATOM 760 C C . PRO A 1 97 ? 0.647 1.141 -17.636 1.00 70.50 97 PRO A C 1
ATOM 762 O O . PRO A 1 97 ? 0.432 -0.023 -17.307 1.00 70.50 97 PRO A O 1
ATOM 765 N N . VAL A 1 98 ? 0.028 2.149 -17.022 1.00 68.62 98 VAL A N 1
ATOM 766 C CA . VAL A 1 98 ? -0.993 1.967 -15.981 1.00 68.62 98 VAL A CA 1
ATOM 767 C C . VAL A 1 98 ? -2.381 1.669 -16.560 1.00 68.62 98 VAL A C 1
ATOM 769 O O . VAL A 1 98 ? -3.302 1.318 -15.825 1.00 68.62 98 VAL A O 1
ATOM 772 N N . GLY A 1 99 ? -2.545 1.775 -17.882 1.00 62.62 99 GLY A N 1
ATOM 773 C CA . GLY A 1 99 ? -3.796 1.454 -18.576 1.00 62.62 99 GLY A CA 1
ATOM 774 C C . GLY A 1 99 ? -4.203 -0.020 -18.471 1.00 62.62 99 GLY A C 1
ATOM 775 O O . GLY A 1 99 ? -5.396 -0.318 -18.521 1.00 62.62 99 GLY A O 1
ATOM 776 N N . ASP A 1 100 ? -3.238 -0.914 -18.242 1.00 59.31 100 ASP A N 1
ATOM 777 C CA . ASP A 1 100 ? -3.444 -2.369 -18.217 1.00 59.31 100 ASP A CA 1
ATOM 778 C C . ASP A 1 100 ? -4.042 -2.881 -16.893 1.00 59.31 100 ASP A C 1
ATOM 780 O O . ASP A 1 100 ? -4.398 -4.048 -16.773 1.00 59.31 100 ASP A O 1
ATOM 784 N N . PHE A 1 101 ? -4.196 -2.024 -15.876 1.00 54.97 101 PHE A N 1
ATOM 785 C CA . PHE A 1 101 ? -4.768 -2.416 -14.577 1.00 54.97 101 PHE A CA 1
ATOM 786 C C . PHE A 1 101 ? -6.308 -2.437 -14.548 1.00 54.97 101 PHE A C 1
ATOM 788 O O . PHE A 1 101 ? -6.896 -2.642 -13.485 1.00 54.97 101 PHE A O 1
ATOM 795 N N . ARG A 1 102 ? -6.976 -2.190 -15.685 1.00 48.62 102 ARG A N 1
ATOM 796 C CA . ARG A 1 102 ? -8.446 -2.091 -15.787 1.00 48.62 102 ARG A CA 1
ATOM 797 C C . ARG A 1 102 ? -9.178 -3.405 -16.089 1.00 48.62 102 ARG A C 1
ATOM 799 O O . ARG A 1 102 ? -10.394 -3.357 -16.274 1.00 48.62 102 ARG A O 1
ATOM 806 N N . GLU A 1 103 ? -8.493 -4.544 -16.097 1.00 41.78 103 GLU A N 1
ATOM 807 C CA . GLU A 1 103 ? -9.113 -5.868 -16.289 1.00 41.78 103 GLU A CA 1
ATOM 808 C C . GLU A 1 103 ? -9.403 -6.613 -14.971 1.00 41.78 103 GLU A C 1
ATOM 810 O O . GLU A 1 103 ? -8.658 -6.452 -13.968 1.00 41.78 103 GLU A O 1
#

Organism: NCBI:txid1497501

pLDDT: mean 88.09, std 11.09, range [41.78, 98.25]

Secondary structure (DSSP, 8-state):
--PEE-SS--STTEEEEETTEEEEE-SS-SSEEEEEEETTEEEEEEEE-TTT--EEEE-S------SSPPPHHHHHHHHHHHHS-TTTPPPHHHHS-GGGGG-

Foldseek 3Di:
DQADEDCADQDESYWYDDPQWIWHHANPDPFIWIFGHDPPDTPFIFTADSVVRDTPGGDPDDDHDDNDDDDPQLVVVVVVLVPDDPVPRDDVVVRHVPVVVPD

InterPro domains:
  IPR004807 UvrABC system, subunit B [PTHR24029] (1-80)
  IPR027417 P-loop containing nucleoside triphosphate hydrolase [SSF52540] (1-78)
  IPR041471 UvrB, interaction domain [PF17757] (1-69)

Radius of gyration: 14.22 Å; chains: 1; bounding box: 30×32×36 Å

=== Feature glossary ===
The record interleaves many kinds of information about one protein. Here is each kind framed as the question it answers.

Q: What known structures does this most resemble?
A: Structural nearest neighbors (via Foldseek easy-search vs the PDB). Reported per hit: target PDB id, E-value, and alignment TM-score. A TM-score above ~0.5 is the conventional threshold for 'same fold'.

Q: Where is each backbone atom in 3D?
A: The mmCIF table is the protein's shape written out atom by atom. For each backbone N, Cα, C, and carbonyl O, it records an (x, y, z) coordinate triple in Å plus the residue type, chain letter, and residue number.

Q: What are the backbone torsion angles?
A: The φ/ψ torsion pair specifies the backbone conformation at each residue. φ rotates about the N–Cα bond, ψ about the Cα–C bond. Steric clashes forbid most of the (φ, ψ) plane — the allowed regions (α-helix basin, β-sheet basin, left-handed helix) are the Ramachandran-allowed regions.

Q: Which residues are buried vs exposed?
A: Solvent-accessible surface area (SASA) is the area in Å² traced out by the centre of a 1.4 Å probe sphere (a water molecule) rolled over the protein's van der Waals surface (Shrake–Rupley / Lee–Richards construction). Buried residues have near-zero SASA; fully exposed residues can exceed 200 Å². The total SASA scales roughly with the number of surface residues.

Q: How confident is the AlphaFold model at each residue?
A: pLDDT is the predicted lDDT-Cα score: AlphaFold's confidence that the local environment of each residue (all inter-atomic distances within 15 Å) is correctly placed. It is a per-residue number between 0 and 100, with higher meaning more reliable.

Q: What does the local fold look like, residue by residue?
A: 3Di is Foldseek's structural alphabet. Each residue is assigned one of twenty discrete states based on how its Cα sits relative to its spatial (not sequential) neighbors. Aligning 3Di strings finds structural homologs roughly as well as full 3D superposition, but orders of magnitude faster.

Q: How big and how compact is the whole molecule?
A: Radius of gyration (Rg) is the root-mean-square distance of Cα atoms from their centroid — a single number for overall size and compactness. A globular domain of N residues has Rg ≈ 2.2·N^0.38 Å; an extended or disordered chain has a much larger Rg. The Cα contact count is the number of residue pairs whose Cα atoms are within 8 Å and are more than four positions apart in sequence — a standard proxy for tertiary packing density. The bounding box is the smallest axis-aligned box enclosing all Cα atoms.

Q: Which residues are in helices, strands, or loops?
A: DSSP 8-state secondary structure assigns each residue one of H (α-helix), G (3₁₀-helix), I (π-helix), E (extended β-strand), B (isolated β-bridge), T (hydrogen-bonded turn), S (bend), or '-' (coil). The assignment is computed from backbone hydrogen-bond geometry via the Kabsch–Sander algorithm.

Q: How mobile is each atom in the crystal?
A: Crystallographic B-factors measure how much each atom's electron density is smeared out, in Å². They rise in mobile loops and surface residues and fall in the buried interior. In AlphaFold models this column is repurposed to hold pLDDT instead.

Q: What if only a Cα trace is available?
A: P-SEA three-state annotation labels each residue as helix, strand, or coil based purely on the geometry of the Cα trace. It serves as a fallback when the full backbone (and thus DSSP) is unavailable.

Q: What family and function is it annotated with?
A: Database cross-references. InterPro integrates a dozen domain/family signature databases into unified entries with residue-range hits. GO terms attach function/process/location labels with evidence codes. CATH codes position the fold in a four-level structural taxonomy. Organism is the NCBI-taxonomy species name.

Q: Are the domains correctly placed relative to each other?
A: Predicted Aligned Error (PAE) is an AlphaFold confidence matrix: entry (i, j) is the expected error in the position of residue j, in ångströms, when the prediction is superimposed on the true structure at residue i. Low PAE within a block of residues means that block is internally rigid and well-predicted; high PAE between two blocks means their relative placement is uncertain even if each block individually is confident.

Q: What do the diagnostic plots show?
A: Three diagnostic plots accompany the record. The Cα contact map visualizes the tertiary structure as a 2D adjacency matrix (8 Å cutoff, sequence-local contacts suppressed). The Ramachandran plot shows the distribution of backbone (φ, ψ) torsions, with points in the α and β basins reflecting secondary structure content. The PAE plot shows AlphaFold's inter-residue confidence as a color matrix.

Q: What is the amino-acid chain?
A: Primary structure: the covalent order of the twenty standard amino acids along the backbone. Two proteins with the same sequence will (almost always) fold to the same structure; two with 30% identity often share a fold but not the details.

Q: What do the rendered images show?
A: The six renders are orthographic views along the three Cartesian axes in both directions. Representation (cartoon, sticks, or surface) and color scheme (sequence-rainbow or by-chain) vary across proteins so the training set covers all the common visualization conventions.